Protein AF-A0A8S2ADW1-F1 (afdb_monomer_lite)

Secondary structure (DSSP, 8-state):
------------SS----HHHHHHEEEEET-EESTTSS-EE---SSTT--EEEEE-SPP--EETTTTEE-------------S-TT-EEEEEE--TTS-GGGGGSPP-SSSTTTTGGGSS-EEEEEE--TT--EEEEEE---GGG---

Sequence (148 aa):
MAVTDVNSSFSFNGFVKSPSFDKNVALFGDSKLVNGGPSIQLTDSVSRSEGRVIYKKPIRLFQGKERNFSGSFSTSFSFSMPDEIGSVLAFVMVPRGLDLRLFGRKGNSSSGLGFLLKHKVVAVEFGISKRGNRVGILVGRPESAQRE

InterPro domains:
  IPR001220 Legume lectin domain [PF00139] (8-147)
  IPR013320 Concanavalin A-like lectin/glucanase domain superfamily [SSF49899] (8-144)
  IPR050258 Leguminous Lectin [PTHR32401] (7-144)

Structure (mmCIF, N/CA/C/O backbone):
data_AF-A0A8S2ADW1-F1
#
_entry.id   AF-A0A8S2ADW1-F1
#
loop_
_atom_site.group_PDB
_atom_site.id
_atom_site.type_symbol
_atom_site.label_atom_id
_atom_site.label_alt_id
_atom_site.label_comp_id
_atom_site.label_asym_id
_atom_site.label_entity_id
_atom_site.label_seq_id
_atom_site.pdbx_PDB_ins_code
_atom_site.Cartn_x
_atom_site.Cartn_y
_atom_site.Cartn_z
_atom_site.occupancy
_atom_site.B_iso_or_equiv
_atom_site.auth_seq_id
_atom_site.auth_comp_id
_atom_site.auth_asym_id
_atom_site.auth_atom_id
_atom_site.pdbx_PDB_model_num
ATOM 1 N N . MET A 1 1 ? -13.961 -1.337 32.183 1.00 32.28 1 MET A N 1
ATOM 2 C CA . MET A 1 1 ? -13.568 -0.013 31.654 1.00 32.28 1 MET A CA 1
ATOM 3 C C . MET A 1 1 ? -13.162 -0.186 30.199 1.00 32.28 1 MET A C 1
ATOM 5 O O . MET A 1 1 ? -12.157 -0.831 29.934 1.00 32.28 1 MET A O 1
ATOM 9 N N . ALA A 1 2 ? -13.991 0.266 29.259 1.00 37.06 2 ALA A N 1
ATOM 10 C CA . ALA A 1 2 ? -13.697 0.184 27.833 1.00 37.06 2 ALA A CA 1
ATOM 11 C C . ALA A 1 2 ? -13.093 1.518 27.395 1.00 37.06 2 ALA A C 1
ATOM 13 O O . ALA A 1 2 ? -13.793 2.524 27.354 1.00 37.06 2 ALA A O 1
ATOM 14 N N . VAL A 1 3 ? -11.794 1.533 27.099 1.00 38.66 3 VAL A N 1
ATOM 15 C CA . VAL A 1 3 ? -11.175 2.675 26.425 1.00 38.66 3 VAL A CA 1
ATOM 16 C C . VAL A 1 3 ? -11.622 2.606 24.971 1.00 38.66 3 VAL A C 1
ATOM 18 O O . VAL A 1 3 ? -11.164 1.775 24.184 1.00 38.66 3 VAL A O 1
ATOM 21 N N . THR A 1 4 ? -12.612 3.425 24.649 1.00 47.69 4 THR A N 1
ATOM 22 C CA . THR A 1 4 ? -13.031 3.730 23.289 1.00 47.69 4 THR A CA 1
ATOM 23 C C . THR A 1 4 ? -11.964 4.627 22.670 1.00 47.69 4 THR A C 1
ATOM 25 O O . THR A 1 4 ? -12.021 5.847 22.798 1.00 47.69 4 THR A O 1
ATOM 28 N N . ASP A 1 5 ? -10.960 4.039 22.027 1.00 53.25 5 ASP A N 1
ATOM 29 C CA . ASP A 1 5 ? -10.062 4.806 21.164 1.00 53.25 5 ASP A CA 1
ATOM 30 C C . ASP A 1 5 ? -10.793 5.043 19.831 1.00 53.25 5 ASP A C 1
ATOM 32 O O . ASP A 1 5 ? -10.684 4.256 18.889 1.00 53.25 5 ASP A O 1
ATOM 36 N N . VAL A 1 6 ? -11.701 6.030 19.825 1.00 60.78 6 VAL A N 1
ATOM 37 C CA . VAL A 1 6 ? -12.614 6.309 18.696 1.00 60.78 6 VAL A CA 1
ATOM 38 C C . VAL A 1 6 ? -11.893 7.045 17.562 1.00 60.78 6 VAL A C 1
ATOM 40 O O . VAL A 1 6 ? -12.335 6.972 16.422 1.00 60.78 6 VAL A O 1
ATOM 43 N N . ASN A 1 7 ? -10.741 7.667 17.831 1.00 69.88 7 ASN A N 1
ATOM 44 C CA . A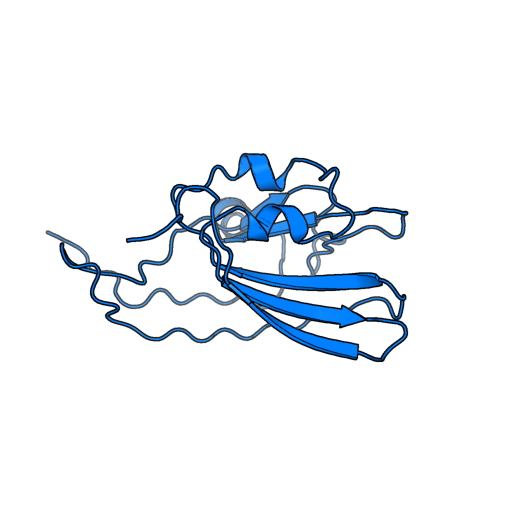SN A 1 7 ? -10.012 8.485 16.863 1.00 69.88 7 ASN A CA 1
ATOM 45 C C . ASN A 1 7 ? -8.574 7.988 16.688 1.00 69.88 7 ASN A C 1
ATOM 47 O O . ASN A 1 7 ? -7.620 8.583 17.186 1.00 69.88 7 ASN A O 1
ATOM 51 N N . SER A 1 8 ? -8.417 6.897 15.934 1.00 80.88 8 SER A N 1
ATOM 52 C CA . SER A 1 8 ? -7.092 6.468 15.490 1.00 80.88 8 SER A CA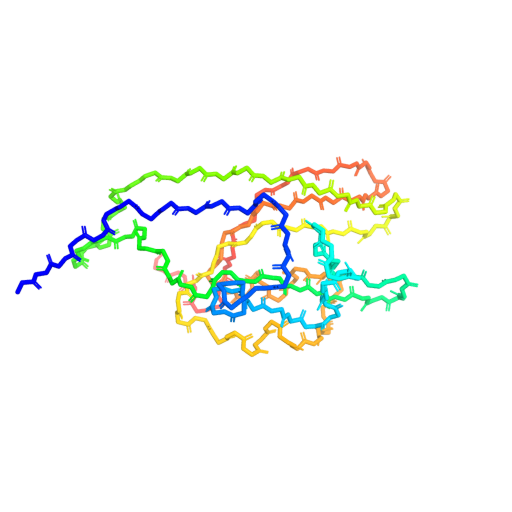 1
ATOM 53 C C . SER A 1 8 ? -6.550 7.471 14.472 1.00 80.88 8 SER A C 1
ATOM 55 O O . SER A 1 8 ? -7.102 7.622 13.385 1.00 80.88 8 SER A O 1
ATOM 57 N N . SER A 1 9 ? -5.464 8.150 14.830 1.00 86.69 9 SER A N 1
ATOM 58 C CA . SER A 1 9 ? -4.722 9.043 13.945 1.00 86.69 9 SER A CA 1
ATOM 59 C C . SER A 1 9 ? -3.243 8.689 14.000 1.00 86.69 9 SER A C 1
ATOM 61 O O . SER A 1 9 ? -2.695 8.405 15.068 1.00 86.69 9 SER A O 1
ATOM 63 N N . PHE A 1 10 ? -2.596 8.672 12.841 1.00 87.31 10 PHE A N 1
ATOM 64 C CA . PHE A 1 10 ? -1.161 8.467 12.730 1.00 87.31 10 PHE A CA 1
ATOM 65 C C . PHE A 1 10 ? -0.624 9.204 11.508 1.00 87.31 10 PHE A C 1
ATOM 67 O O . PHE A 1 10 ? -1.317 9.383 10.507 1.00 87.31 10 PHE A O 1
ATOM 74 N N . SER A 1 11 ? 0.638 9.602 11.587 1.00 88.00 11 SER A N 1
ATOM 75 C CA . SER A 1 11 ? 1.370 10.199 10.481 1.00 88.00 11 SER A CA 1
ATOM 76 C C . SER A 1 11 ? 2.796 9.664 10.460 1.00 88.00 11 SER A C 1
ATOM 78 O O . SER A 1 11 ? 3.363 9.299 11.493 1.00 88.00 11 SER A O 1
ATOM 80 N N . PHE A 1 12 ? 3.368 9.602 9.262 1.00 84.50 12 PHE A N 1
ATOM 81 C CA . PHE A 1 12 ? 4.764 9.249 9.044 1.00 84.50 12 PHE A CA 1
ATOM 82 C C . PHE A 1 12 ? 5.413 10.397 8.276 1.00 84.50 12 PHE A C 1
ATOM 84 O O . PHE A 1 12 ? 5.190 10.546 7.077 1.00 84.50 12 PHE A O 1
ATOM 91 N N . ASN A 1 13 ? 6.193 11.230 8.968 1.00 78.88 13 ASN A N 1
ATOM 92 C CA . ASN A 1 13 ? 7.015 12.256 8.327 1.00 78.88 13 ASN A CA 1
ATOM 93 C C . ASN A 1 13 ? 8.367 11.640 7.938 1.00 78.88 13 ASN A C 1
ATOM 95 O O . ASN A 1 13 ? 9.399 11.903 8.554 1.00 78.88 13 ASN A O 1
ATOM 99 N N . GLY A 1 14 ? 8.303 10.712 6.985 1.00 76.00 14 GLY A N 1
ATOM 100 C CA . GLY A 1 14 ? 9.387 9.800 6.645 1.00 76.00 14 GLY A CA 1
ATOM 101 C C . GLY A 1 14 ? 9.324 8.470 7.404 1.00 76.00 14 GLY A C 1
ATOM 102 O O . GLY A 1 14 ? 8.746 8.357 8.486 1.00 76.00 14 GLY A O 1
ATOM 103 N N . PHE A 1 15 ? 9.932 7.443 6.816 1.00 77.38 15 PHE A N 1
ATOM 104 C CA . PHE A 1 15 ? 9.953 6.078 7.342 1.00 77.38 15 PHE A CA 1
ATOM 105 C C . PHE A 1 15 ? 11.302 5.724 7.980 1.00 77.38 15 PHE A C 1
ATOM 107 O O . PHE A 1 15 ? 11.867 4.673 7.716 1.00 77.38 15 PHE A O 1
ATOM 114 N N . VAL A 1 16 ? 11.846 6.587 8.841 1.00 72.25 16 VAL A N 1
ATOM 115 C CA . VAL A 1 16 ? 13.122 6.285 9.511 1.00 72.25 16 VAL A CA 1
ATOM 116 C C . VAL A 1 16 ? 12.979 5.025 10.366 1.00 72.25 16 VAL A C 1
ATOM 118 O O . VAL A 1 16 ? 12.020 4.883 11.140 1.00 72.25 16 VAL A O 1
ATOM 121 N N . LYS A 1 17 ? 13.955 4.117 10.242 1.00 67.88 17 LYS A N 1
ATOM 122 C CA . LYS A 1 17 ? 13.990 2.880 11.024 1.00 67.88 17 LYS A CA 1
ATOM 123 C C . LYS A 1 17 ? 13.987 3.231 12.507 1.00 67.88 17 LYS A C 1
ATOM 125 O O . LYS A 1 17 ? 14.936 3.797 13.040 1.00 67.88 17 LYS A O 1
ATOM 130 N N . SER A 1 18 ? 12.886 2.907 13.163 1.00 71.69 18 SER A N 1
ATOM 131 C CA . SER A 1 18 ? 12.644 3.225 14.560 1.00 71.69 18 SER A CA 1
ATOM 132 C C . SER A 1 18 ? 11.849 2.090 15.197 1.00 71.69 18 SER A C 1
ATOM 134 O O . SER A 1 18 ? 11.069 1.422 14.510 1.00 71.69 18 SER A O 1
ATOM 136 N N . PRO A 1 19 ? 11.967 1.880 16.519 1.00 70.75 19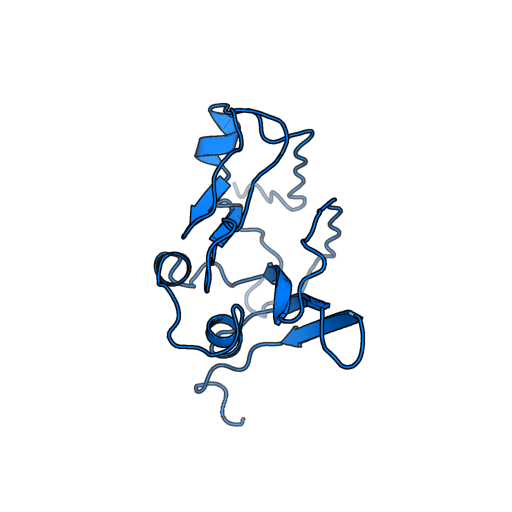 PRO A N 1
ATOM 137 C CA . PRO A 1 19 ? 11.169 0.870 17.206 1.00 70.75 19 PRO A CA 1
ATOM 138 C C . PRO A 1 19 ? 9.656 1.061 17.015 1.00 70.75 19 PRO A C 1
ATOM 140 O O . PRO A 1 19 ? 8.899 0.101 17.122 1.00 70.75 19 PRO A O 1
ATOM 143 N N . SER A 1 20 ? 9.189 2.287 16.750 1.00 74.19 20 SER A N 1
ATOM 144 C CA . SER A 1 20 ? 7.787 2.575 16.435 1.00 74.19 20 SER A CA 1
ATOM 145 C C . SER A 1 20 ? 7.402 2.137 15.019 1.00 74.19 20 SER A C 1
ATOM 147 O O . SER A 1 20 ? 6.298 1.620 14.845 1.00 74.19 20 SER A O 1
ATOM 149 N N . PHE A 1 21 ? 8.286 2.286 14.030 1.00 79.44 21 PHE A N 1
ATOM 150 C CA . PHE A 1 21 ? 8.071 1.778 12.674 1.00 79.44 21 PHE A CA 1
ATOM 151 C C . PHE A 1 21 ? 7.920 0.252 12.679 1.00 79.44 21 PHE A C 1
ATOM 153 O O . PHE A 1 21 ? 6.865 -0.251 12.296 1.00 79.44 21 PHE A O 1
ATOM 160 N N . ASP A 1 22 ? 8.889 -0.477 13.239 1.00 76.81 22 ASP A N 1
ATOM 161 C CA . ASP A 1 22 ? 8.889 -1.951 13.242 1.00 76.81 22 ASP A CA 1
ATOM 162 C C . ASP A 1 22 ? 7.706 -2.548 14.036 1.00 76.81 22 ASP A C 1
ATOM 164 O O . ASP A 1 22 ? 7.197 -3.635 13.737 1.00 76.81 22 ASP A O 1
ATOM 168 N N . LYS A 1 23 ? 7.213 -1.822 15.051 1.00 84.00 23 LYS A N 1
ATOM 169 C CA . LYS A 1 23 ? 6.021 -2.219 15.819 1.00 84.00 23 LYS A CA 1
ATOM 170 C C . LYS A 1 23 ? 4.719 -2.023 15.043 1.00 84.00 23 LYS A C 1
ATOM 172 O O . LYS A 1 23 ? 3.790 -2.812 15.224 1.00 84.00 23 LYS A O 1
ATOM 177 N N . ASN A 1 24 ? 4.627 -0.982 14.218 1.00 87.38 24 ASN A N 1
ATOM 178 C CA . ASN A 1 24 ? 3.368 -0.549 13.608 1.00 87.38 24 ASN A CA 1
ATOM 179 C C . ASN A 1 24 ? 3.251 -0.882 12.118 1.00 87.38 24 ASN A C 1
ATOM 181 O O . ASN A 1 24 ? 2.135 -0.877 11.608 1.00 87.38 24 ASN A O 1
ATOM 185 N N . VAL A 1 25 ? 4.349 -1.169 11.425 1.00 90.19 25 VAL A N 1
ATOM 186 C CA . VAL A 1 25 ? 4.389 -1.369 9.972 1.00 90.19 25 VAL A CA 1
ATOM 187 C C . VAL A 1 25 ? 4.915 -2.766 9.652 1.00 90.19 25 VAL A C 1
ATOM 189 O O . VAL A 1 25 ? 5.839 -3.261 10.291 1.00 90.19 25 VAL A O 1
ATOM 192 N N . ALA A 1 26 ? 4.293 -3.428 8.681 1.00 90.44 26 ALA A N 1
ATOM 193 C CA . ALA A 1 26 ? 4.762 -4.684 8.109 1.00 90.44 26 ALA A CA 1
ATOM 194 C C . ALA A 1 26 ? 5.034 -4.500 6.614 1.00 90.44 26 ALA A C 1
ATOM 196 O O . ALA A 1 26 ? 4.213 -3.924 5.900 1.00 90.44 26 ALA A O 1
ATOM 197 N N . LEU A 1 27 ? 6.181 -5.008 6.170 1.00 91.69 27 LEU A N 1
ATOM 198 C CA . LEU A 1 27 ? 6.622 -5.033 4.779 1.00 91.69 27 LEU A CA 1
ATOM 199 C C . LEU A 1 27 ? 6.493 -6.467 4.249 1.00 91.69 27 LEU A C 1
ATOM 201 O O . LEU A 1 27 ? 6.826 -7.417 4.959 1.00 91.69 27 LEU A O 1
ATOM 205 N N . PHE A 1 28 ? 5.995 -6.625 3.026 1.00 90.38 28 PHE A N 1
ATOM 206 C CA . PHE A 1 28 ? 5.781 -7.918 2.377 1.00 90.38 28 PHE A CA 1
ATOM 207 C C . PHE A 1 28 ? 6.248 -7.901 0.922 1.00 90.38 28 PHE A C 1
ATOM 209 O O . PHE A 1 28 ? 6.150 -6.878 0.243 1.00 90.38 28 PHE A O 1
ATOM 216 N N . GLY A 1 29 ? 6.671 -9.064 0.422 1.00 90.25 29 GLY A N 1
ATOM 217 C CA . GLY A 1 29 ? 7.211 -9.193 -0.931 1.00 90.25 29 GLY A CA 1
ATOM 218 C C . GLY A 1 29 ? 8.540 -8.454 -1.056 1.00 90.25 29 GLY A C 1
ATOM 219 O O . GLY A 1 29 ? 9.364 -8.514 -0.146 1.00 90.25 29 GLY A O 1
ATOM 220 N N . ASP A 1 30 ? 8.712 -7.722 -2.150 1.00 91.56 30 ASP A N 1
ATOM 221 C CA . ASP A 1 30 ? 9.952 -7.003 -2.465 1.00 91.56 30 ASP A CA 1
ATOM 222 C C . ASP A 1 30 ? 10.067 -5.651 -1.730 1.00 91.56 30 ASP A C 1
ATOM 224 O O . ASP A 1 30 ? 11.051 -4.925 -1.887 1.00 91.56 30 ASP A O 1
ATOM 228 N N . SER A 1 31 ? 9.065 -5.281 -0.920 1.00 92.56 31 SER A N 1
ATOM 229 C CA . SER A 1 31 ? 9.050 -3.973 -0.269 1.00 92.56 31 SER A CA 1
ATOM 230 C C . SER A 1 31 ? 10.135 -3.849 0.800 1.00 92.56 31 SER A C 1
ATOM 232 O O . SER A 1 31 ? 10.271 -4.723 1.660 1.00 92.56 31 SER A O 1
ATOM 234 N N . LYS A 1 32 ? 10.848 -2.724 0.807 1.00 92.00 32 LYS A N 1
ATOM 235 C CA . LYS A 1 32 ? 11.948 -2.448 1.736 1.00 92.00 32 LYS A CA 1
ATOM 236 C C . LYS A 1 32 ? 12.038 -0.972 2.089 1.00 92.00 32 LYS A C 1
ATOM 238 O O . LYS A 1 32 ? 11.552 -0.100 1.368 1.00 92.00 32 LYS A O 1
ATOM 243 N N . LEU A 1 33 ? 12.705 -0.698 3.202 1.00 89.94 33 LEU A N 1
ATOM 244 C CA . LEU A 1 33 ? 13.086 0.658 3.554 1.00 89.94 33 LEU A CA 1
ATOM 245 C C . LEU A 1 33 ? 14.370 1.045 2.813 1.00 89.94 33 LEU A C 1
ATOM 247 O O . LEU A 1 33 ? 15.380 0.350 2.932 1.00 89.94 33 LEU A O 1
ATOM 251 N N . VAL A 1 34 ? 14.346 2.145 2.062 1.00 84.69 34 VAL A N 1
ATOM 252 C CA . VAL A 1 34 ? 15.502 2.575 1.262 1.00 84.69 34 VAL A CA 1
ATOM 253 C C . VAL A 1 34 ? 16.523 3.257 2.163 1.00 84.69 34 VAL A C 1
ATOM 255 O O . VAL A 1 34 ? 16.244 4.3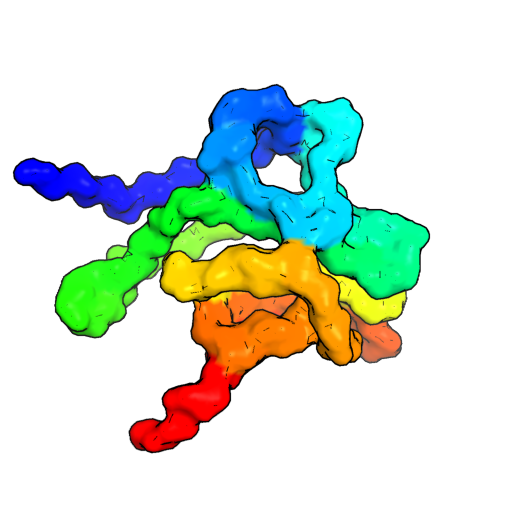28 2.687 1.00 84.69 34 VAL A O 1
ATOM 258 N N . ASN A 1 35 ? 17.706 2.659 2.338 1.00 73.38 35 ASN A N 1
ATOM 259 C CA . ASN A 1 35 ? 18.862 3.254 3.034 1.00 73.38 35 ASN A CA 1
ATOM 260 C C . ASN A 1 35 ? 18.561 3.840 4.435 1.00 73.38 35 ASN A C 1
ATOM 262 O O . ASN A 1 35 ? 19.225 4.774 4.870 1.00 73.38 35 ASN A O 1
ATOM 266 N N . GLY A 1 36 ? 17.535 3.338 5.136 1.00 65.50 36 GLY A N 1
ATOM 267 C CA . GLY A 1 36 ? 17.072 3.916 6.410 1.00 65.50 36 GLY A CA 1
ATOM 268 C C . GLY A 1 36 ? 16.407 5.300 6.295 1.00 65.50 36 GLY A C 1
ATOM 269 O O . GLY A 1 36 ? 16.178 5.945 7.317 1.00 65.50 36 GLY A O 1
ATOM 270 N N . GLY A 1 37 ? 16.132 5.753 5.070 1.00 69.62 37 GLY A N 1
ATOM 271 C CA . GLY A 1 37 ? 15.642 7.081 4.712 1.00 69.62 37 GLY A CA 1
ATOM 272 C C . GLY A 1 37 ? 14.119 7.262 4.801 1.00 69.62 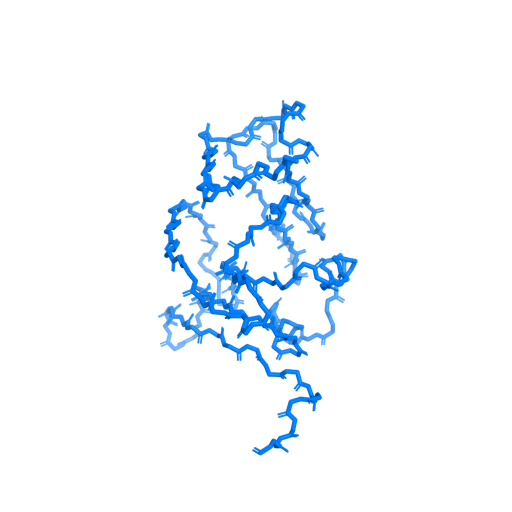37 GLY A C 1
ATOM 273 O O . GLY A 1 37 ? 13.419 6.461 5.420 1.00 69.62 37 GLY A O 1
ATOM 274 N N . PRO A 1 38 ? 13.571 8.337 4.198 1.00 81.12 38 PRO A N 1
ATOM 275 C CA . PRO A 1 38 ? 12.188 8.754 4.415 1.00 81.12 38 PRO A CA 1
ATOM 276 C C . PRO A 1 38 ? 11.157 8.007 3.556 1.00 81.12 38 PRO A C 1
ATOM 278 O O . PRO A 1 38 ? 9.973 8.305 3.680 1.00 81.12 38 PRO A O 1
ATOM 281 N N . SER A 1 39 ? 11.556 7.065 2.696 1.00 88.81 39 SER A N 1
ATOM 282 C CA . SER A 1 39 ? 10.668 6.400 1.733 1.00 88.81 39 SER A CA 1
ATOM 283 C C . SER A 1 39 ? 10.687 4.875 1.856 1.00 88.81 39 SER A C 1
ATOM 285 O O . SER A 1 39 ? 11.715 4.247 2.118 1.00 88.81 39 SER A O 1
ATOM 287 N N . ILE A 1 40 ? 9.520 4.271 1.628 1.00 92.44 40 ILE A N 1
ATOM 288 C CA . ILE A 1 40 ? 9.379 2.829 1.423 1.00 92.44 40 ILE A CA 1
ATOM 289 C C . ILE A 1 40 ? 9.381 2.584 -0.077 1.00 92.44 40 ILE A C 1
ATOM 291 O O . ILE A 1 40 ? 8.570 3.153 -0.807 1.00 92.44 40 ILE A O 1
ATOM 295 N N . GLN A 1 41 ? 10.266 1.706 -0.524 1.00 94.06 41 GLN A N 1
ATOM 296 C CA . GLN A 1 41 ? 10.235 1.183 -1.878 1.00 94.06 41 GLN A CA 1
ATOM 297 C C . GLN A 1 41 ? 9.344 -0.056 -1.882 1.00 94.06 41 GLN A C 1
ATOM 299 O O . GLN A 1 41 ? 9.577 -0.980 -1.106 1.00 94.06 41 GLN A O 1
ATOM 304 N N . LEU A 1 42 ? 8.307 -0.063 -2.721 1.00 93.25 42 LEU A N 1
ATOM 305 C CA . LEU A 1 42 ? 7.388 -1.199 -2.830 1.00 93.25 42 LEU A CA 1
ATOM 306 C C . LEU A 1 42 ? 7.888 -2.262 -3.808 1.00 93.25 42 LEU A C 1
ATOM 308 O O . LEU A 1 42 ? 7.670 -3.439 -3.564 1.00 93.25 42 LEU A O 1
ATOM 312 N N . THR A 1 43 ? 8.549 -1.862 -4.891 1.00 91.69 43 THR A N 1
ATOM 313 C CA . THR A 1 43 ? 8.988 -2.763 -5.964 1.00 91.69 43 THR A CA 1
ATOM 314 C C . THR A 1 43 ? 10.429 -2.475 -6.361 1.00 91.69 43 THR A C 1
ATOM 316 O O . THR A 1 43 ? 10.886 -1.335 -6.280 1.00 91.69 43 THR A O 1
ATOM 319 N N . ASP A 1 44 ? 11.140 -3.496 -6.821 1.00 89.81 44 ASP A N 1
ATOM 320 C CA . ASP A 1 44 ? 12.457 -3.399 -7.446 1.00 89.81 44 ASP A CA 1
ATOM 321 C C . ASP A 1 44 ? 12.349 -3.230 -8.969 1.00 89.81 44 ASP A C 1
ATOM 323 O O . ASP A 1 44 ? 11.323 -3.549 -9.571 1.00 89.81 44 ASP A O 1
ATOM 327 N N . SER A 1 45 ? 13.423 -2.748 -9.602 1.00 86.38 45 SER A N 1
ATOM 328 C CA . SER A 1 45 ? 13.533 -2.567 -11.062 1.00 86.38 45 SER A CA 1
ATOM 329 C C . SER A 1 45 ? 13.728 -3.900 -11.800 1.00 86.38 45 SER A C 1
ATOM 331 O O . SER A 1 45 ? 14.655 -4.064 -12.592 1.00 86.38 45 SER A O 1
ATOM 333 N N . VAL A 1 46 ? 12.885 -4.885 -11.494 1.00 84.31 46 VAL A N 1
ATOM 334 C CA . VAL A 1 46 ? 12.896 -6.228 -12.080 1.00 84.31 46 VAL A CA 1
ATOM 335 C C . VAL A 1 46 ? 11.487 -6.629 -12.496 1.00 84.31 46 VAL A C 1
ATOM 337 O O . VAL A 1 46 ? 10.488 -6.208 -11.912 1.00 84.31 46 VAL A O 1
ATOM 340 N N . SER A 1 47 ? 11.395 -7.496 -13.504 1.00 81.00 47 SER A N 1
ATOM 341 C CA . SER A 1 47 ? 10.102 -7.962 -14.001 1.00 81.00 47 SER A CA 1
ATOM 342 C C . SER A 1 47 ? 9.290 -8.646 -12.896 1.00 81.00 47 SER A C 1
ATOM 344 O O . SER A 1 47 ? 9.814 -9.494 -12.166 1.00 81.00 47 SER A O 1
ATOM 346 N N . ARG A 1 48 ? 7.989 -8.341 -12.827 1.00 80.50 48 ARG A N 1
ATOM 347 C CA . ARG A 1 48 ? 7.050 -8.923 -11.850 1.00 80.50 48 ARG A CA 1
ATOM 348 C C . ARG A 1 48 ? 7.466 -8.685 -10.394 1.00 80.50 48 ARG A C 1
ATOM 350 O O . ARG A 1 48 ? 7.296 -9.587 -9.568 1.00 80.50 48 ARG A O 1
ATOM 357 N N . SER A 1 49 ? 8.062 -7.534 -10.090 1.00 87.19 49 SER A N 1
ATOM 358 C CA . SER A 1 49 ? 8.273 -7.145 -8.700 1.00 87.19 49 SER A CA 1
ATOM 359 C C . SER A 1 49 ? 6.943 -6.778 -8.043 1.00 87.19 49 SER A C 1
ATOM 361 O O . SER A 1 49 ? 6.117 -6.081 -8.634 1.00 87.19 49 SER A O 1
ATOM 363 N N . GLU A 1 50 ? 6.723 -7.276 -6.831 1.00 87.81 50 GLU A N 1
ATOM 364 C CA . GLU A 1 50 ? 5.514 -7.021 -6.051 1.00 87.81 50 GLU A CA 1
ATOM 365 C C . GLU A 1 50 ? 5.891 -6.805 -4.590 1.00 87.81 50 GLU A C 1
ATOM 367 O O . GLU A 1 50 ? 6.476 -7.684 -3.958 1.00 87.81 50 GLU A O 1
ATOM 372 N N . GLY A 1 51 ? 5.473 -5.683 -4.012 1.00 90.81 51 GLY A N 1
ATOM 373 C CA . GLY A 1 51 ? 5.611 -5.471 -2.579 1.00 90.81 51 GLY A CA 1
ATOM 374 C C . GLY A 1 51 ? 4.489 -4.638 -1.996 1.00 90.81 51 GLY A C 1
ATOM 375 O O . GLY A 1 51 ? 3.722 -3.974 -2.700 1.00 90.81 51 GLY A O 1
ATOM 376 N N . ARG A 1 52 ? 4.313 -4.788 -0.684 1.00 90.75 52 ARG A N 1
ATOM 377 C CA . ARG A 1 52 ? 3.125 -4.325 0.033 1.00 90.75 52 ARG A CA 1
ATOM 378 C C . ARG A 1 52 ? 3.532 -3.838 1.415 1.00 90.75 52 ARG A C 1
ATOM 380 O O . ARG A 1 52 ? 4.312 -4.488 2.103 1.00 90.75 52 ARG A O 1
ATOM 387 N N . VAL A 1 53 ? 2.943 -2.728 1.842 1.00 92.31 53 VAL A N 1
ATOM 388 C CA . VAL A 1 53 ? 3.106 -2.180 3.190 1.00 92.31 53 VAL A CA 1
ATOM 389 C C . VAL A 1 53 ? 1.760 -2.184 3.906 1.00 92.31 53 VAL A C 1
ATOM 391 O O . VAL A 1 53 ? 0.747 -1.802 3.325 1.00 92.31 53 VAL A O 1
ATOM 394 N N . ILE A 1 54 ? 1.738 -2.627 5.164 1.00 91.62 54 ILE A N 1
ATOM 395 C CA . ILE A 1 54 ? 0.526 -2.683 5.990 1.00 91.62 54 ILE A CA 1
ATOM 396 C C . ILE A 1 54 ? 0.773 -2.025 7.342 1.00 91.62 54 ILE A C 1
ATOM 398 O O . ILE A 1 54 ? 1.745 -2.332 8.033 1.00 91.62 54 ILE A O 1
ATOM 402 N N . TYR A 1 55 ? -0.163 -1.174 7.758 1.00 91.50 55 TYR A N 1
ATOM 403 C CA . TYR A 1 55 ? -0.265 -0.726 9.141 1.00 91.50 55 TYR A CA 1
ATOM 404 C C . TYR A 1 55 ? -0.872 -1.847 9.999 1.00 91.50 55 TYR A C 1
ATOM 406 O O . TYR A 1 55 ? -1.996 -2.291 9.773 1.00 91.50 55 TYR A O 1
ATOM 414 N N . LYS A 1 56 ? -0.106 -2.346 10.970 1.00 87.19 56 LYS A N 1
ATOM 415 C CA . LYS A 1 56 ? -0.410 -3.566 11.736 1.00 87.19 56 LYS A CA 1
ATOM 416 C C . LYS A 1 56 ? -1.521 -3.377 12.763 1.00 87.19 56 LYS A C 1
ATOM 418 O O . LYS A 1 56 ? -2.137 -4.361 13.167 1.00 87.19 56 LYS A O 1
ATOM 423 N N . LYS A 1 57 ? -1.752 -2.146 13.230 1.00 88.31 57 LYS A N 1
ATOM 424 C CA . LYS A 1 57 ? -2.794 -1.861 14.222 1.00 88.31 57 LYS A CA 1
ATOM 425 C C . LYS A 1 57 ? -4.149 -1.746 13.512 1.00 88.31 57 LYS A C 1
ATOM 427 O O . LYS A 1 57 ? -4.315 -0.861 12.677 1.00 88.31 57 LYS A O 1
ATOM 432 N N . PRO A 1 58 ? -5.127 -2.617 13.820 1.00 88.50 58 PRO A N 1
ATOM 433 C CA . PRO A 1 58 ? -6.427 -2.567 13.163 1.00 88.50 58 PRO A CA 1
ATOM 434 C C . PRO A 1 58 ? -7.173 -1.268 13.474 1.00 88.50 58 PRO A C 1
ATOM 436 O O . PRO A 1 58 ? -7.301 -0.892 14.638 1.00 88.50 58 PRO A O 1
ATOM 439 N N . ILE A 1 59 ? -7.732 -0.642 12.440 1.00 87.75 59 ILE A N 1
ATOM 440 C CA . ILE A 1 59 ? -8.594 0.537 12.562 1.00 87.75 59 ILE A CA 1
ATOM 441 C C . ILE A 1 59 ? -10.047 0.060 12.660 1.00 87.75 59 ILE A C 1
ATOM 443 O O . ILE A 1 59 ? -10.515 -0.725 11.830 1.00 87.75 59 ILE A O 1
ATOM 447 N N . ARG A 1 60 ? -10.769 0.496 13.695 1.00 84.56 60 ARG A N 1
ATOM 448 C CA . ARG A 1 60 ? -12.182 0.143 13.894 1.00 84.56 60 ARG A CA 1
ATOM 449 C C . ARG A 1 60 ? -13.076 1.112 13.117 1.00 84.56 60 ARG A C 1
ATOM 451 O O . ARG A 1 60 ? -13.318 2.214 13.582 1.00 84.56 60 ARG A O 1
ATOM 458 N N . LEU A 1 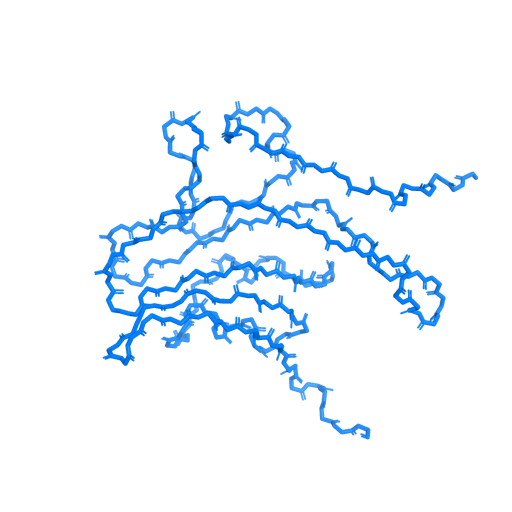61 ? -13.576 0.680 11.958 1.00 80.50 61 LEU A N 1
ATOM 459 C CA . LEU A 1 61 ? -14.499 1.472 11.124 1.00 80.50 61 LEU A CA 1
ATOM 460 C C . LEU A 1 61 ? -15.987 1.191 11.399 1.00 80.50 61 LEU A C 1
ATOM 462 O O . LEU A 1 61 ? -16.842 2.028 11.129 1.00 80.50 61 LEU A O 1
ATOM 466 N N . PHE A 1 62 ? -16.300 0.013 11.939 1.00 79.44 62 PHE A N 1
ATOM 467 C CA . PHE A 1 62 ? -17.667 -0.432 12.213 1.00 79.44 62 PHE A CA 1
ATOM 468 C C . PHE A 1 62 ? -17.819 -0.730 13.704 1.00 79.44 62 PHE A C 1
ATOM 470 O O . PHE A 1 62 ? -16.928 -1.345 14.302 1.00 79.44 62 PHE A O 1
ATOM 477 N N . GLN A 1 63 ? -18.939 -0.315 14.298 1.00 72.88 63 GLN A N 1
ATOM 478 C CA . GLN A 1 63 ? -19.238 -0.520 15.718 1.00 72.88 63 GLN A CA 1
ATOM 479 C C . GLN A 1 63 ? -20.602 -1.192 15.926 1.00 72.88 63 GLN A C 1
ATOM 481 O O . GLN A 1 63 ? -21.473 -1.180 15.057 1.00 72.88 63 GLN A O 1
ATOM 486 N N . GLY A 1 64 ? -20.777 -1.790 17.107 1.00 67.75 64 GLY A N 1
ATOM 487 C CA . GLY A 1 64 ? -22.021 -2.449 17.505 1.00 67.75 64 GLY A CA 1
ATOM 488 C C . GLY A 1 64 ? -22.269 -3.806 16.834 1.00 67.75 64 GLY A C 1
ATOM 489 O O . GLY A 1 64 ? -21.497 -4.271 15.994 1.00 67.75 64 GLY A O 1
ATOM 490 N N . LYS A 1 65 ? -23.364 -4.463 17.239 1.00 65.69 65 LYS A N 1
ATOM 491 C CA . LYS A 1 65 ? -23.792 -5.764 16.690 1.00 65.69 65 LYS A CA 1
ATOM 492 C C . LYS A 1 65 ? -24.262 -5.659 15.235 1.00 65.69 65 LYS A C 1
ATOM 494 O O . LYS A 1 65 ? -24.075 -6.598 14.473 1.00 65.69 65 LYS A O 1
ATOM 499 N N . GLU A 1 66 ? -24.793 -4.503 14.854 1.00 68.88 66 GLU A N 1
ATOM 500 C CA . GLU A 1 66 ? -25.350 -4.230 13.522 1.00 68.88 66 GLU A CA 1
ATOM 501 C C . GLU A 1 66 ? -24.297 -3.782 12.495 1.00 68.88 66 GLU A C 1
ATOM 503 O O . GLU A 1 66 ? -24.623 -3.573 11.334 1.00 68.88 66 GLU A O 1
ATOM 508 N N . ARG A 1 67 ? -23.015 -3.667 12.888 1.00 67.62 67 ARG A N 1
ATOM 509 C CA . ARG A 1 67 ? -21.934 -3.110 12.049 1.00 67.62 67 ARG A CA 1
ATOM 510 C C . ARG A 1 67 ? -22.281 -1.732 11.483 1.00 67.62 67 ARG A C 1
ATOM 512 O O . ARG A 1 67 ? -21.951 -1.428 10.337 1.00 67.62 67 ARG A O 1
ATOM 519 N N . ASN A 1 68 ? -22.890 -0.884 12.303 1.00 71.06 68 ASN A N 1
ATOM 520 C CA . ASN A 1 68 ? -23.167 0.487 11.911 1.00 71.06 68 ASN A CA 1
ATOM 521 C C . ASN A 1 68 ? -21.827 1.188 11.644 1.00 71.06 68 ASN A C 1
ATOM 523 O O . ASN A 1 68 ? -20.917 1.179 12.484 1.00 71.06 68 ASN A O 1
ATOM 527 N N . PHE A 1 69 ? -21.677 1.718 10.429 1.00 73.00 69 PHE A N 1
ATOM 528 C CA . PHE A 1 69 ? -20.523 2.523 10.052 1.00 73.00 69 PHE A CA 1
ATOM 529 C C . PHE A 1 69 ? -20.621 3.838 10.817 1.00 73.00 69 PHE A C 1
ATOM 531 O O . PHE A 1 69 ? -21.512 4.644 10.567 1.00 73.00 69 PHE A O 1
ATOM 538 N N . SER A 1 70 ? -19.761 4.011 11.814 1.00 69.00 70 SER A N 1
ATOM 539 C CA . SER A 1 70 ? -19.913 5.072 12.813 1.00 69.00 70 SER A CA 1
ATOM 540 C C . SER A 1 70 ? -18.828 6.143 12.703 1.00 69.00 70 SER A C 1
ATOM 542 O O . SER A 1 70 ? -18.528 6.802 13.696 1.00 69.00 70 SER A O 1
ATOM 544 N N . GLY A 1 71 ? -18.174 6.275 11.548 1.00 74.19 71 GLY A N 1
ATOM 545 C CA . GLY A 1 71 ? -17.032 7.173 11.402 1.00 74.19 71 GLY A CA 1
ATOM 546 C C . GLY A 1 71 ? -16.804 7.641 9.975 1.00 74.19 71 GLY A C 1
ATOM 547 O O . GLY A 1 71 ? -17.480 7.230 9.045 1.00 74.19 71 GLY A O 1
ATOM 548 N N . SER A 1 72 ? -15.822 8.509 9.807 1.00 83.75 72 SER A N 1
ATOM 549 C CA . SER A 1 72 ? -15.237 8.872 8.522 1.00 83.75 72 SER A CA 1
ATOM 550 C C . SER A 1 72 ? -13.734 8.635 8.619 1.00 83.75 72 SER A C 1
ATOM 552 O O . SER A 1 72 ? -13.175 8.562 9.714 1.00 83.75 72 SER A O 1
ATOM 554 N N . PHE A 1 73 ? -13.065 8.468 7.483 1.00 88.19 73 PHE A N 1
ATOM 555 C CA . PHE A 1 73 ? -11.610 8.415 7.461 1.00 88.19 73 PHE A CA 1
ATOM 556 C C . PHE A 1 73 ? -11.086 9.329 6.364 1.00 88.19 73 PHE A C 1
ATOM 558 O O . PHE A 1 73 ? -11.735 9.534 5.338 1.00 88.19 73 PHE A O 1
ATOM 565 N N . SER A 1 74 ? -9.893 9.857 6.588 1.00 91.75 74 SER A N 1
ATOM 566 C CA . SER A 1 74 ? -9.110 10.556 5.583 1.00 91.75 74 SER A CA 1
ATOM 567 C C . SER A 1 74 ? -7.685 10.021 5.621 1.00 91.75 74 SER A C 1
ATOM 569 O O . SER A 1 74 ? -7.194 9.545 6.646 1.00 91.75 74 SER A O 1
ATOM 571 N N . THR A 1 75 ? -7.026 10.043 4.471 1.00 93.50 75 THR A N 1
ATOM 572 C CA . THR A 1 75 ? -5.620 9.674 4.355 1.00 93.50 75 THR A CA 1
ATOM 573 C C . THR A 1 75 ? -4.968 10.562 3.311 1.00 93.50 75 THR A C 1
ATOM 575 O O . THR A 1 75 ? -5.608 10.961 2.339 1.00 93.50 75 THR A O 1
ATOM 578 N N . SER A 1 76 ? -3.702 10.890 3.538 1.00 94.56 76 SER A N 1
ATOM 579 C CA . SER A 1 76 ? -2.866 11.628 2.604 1.00 94.56 76 SER A CA 1
ATOM 580 C C . SER A 1 76 ? -1.511 10.943 2.556 1.00 94.56 76 SER A C 1
ATOM 582 O O . SER A 1 76 ? -0.940 10.611 3.597 1.00 94.56 76 SER A O 1
ATOM 584 N N . PHE A 1 77 ? -1.023 10.691 1.349 1.00 93.38 77 PHE A N 1
ATOM 585 C CA . PHE A 1 77 ? 0.280 10.093 1.111 1.00 93.38 77 PHE A CA 1
ATOM 586 C C . PHE A 1 77 ? 0.856 10.623 -0.199 1.00 93.38 77 PHE A C 1
ATOM 588 O O . PHE A 1 77 ? 0.123 10.933 -1.137 1.00 93.38 77 PHE A O 1
ATOM 595 N N . SER A 1 78 ? 2.182 10.679 -0.255 1.00 93.00 78 SER A N 1
ATOM 596 C CA . SER A 1 78 ? 2.934 11.016 -1.460 1.00 93.00 78 SER A CA 1
ATOM 597 C C . SER A 1 78 ? 3.627 9.765 -1.976 1.00 93.00 78 SER A C 1
ATOM 599 O O . SER A 1 78 ? 4.130 8.961 -1.189 1.00 93.00 78 SER A O 1
ATOM 601 N N . PHE A 1 79 ? 3.667 9.599 -3.293 1.00 93.75 79 PHE A N 1
ATOM 602 C CA . PHE A 1 79 ? 4.325 8.467 -3.933 1.00 93.75 79 PHE A CA 1
ATOM 603 C C . PHE A 1 79 ? 5.023 8.899 -5.222 1.00 93.75 79 PHE A C 1
ATOM 605 O O . PHE A 1 79 ? 4.688 9.924 -5.814 1.00 93.75 79 PHE A O 1
ATOM 612 N N . SER A 1 80 ? 5.983 8.087 -5.654 1.00 92.12 80 SER A N 1
ATOM 613 C CA . SER A 1 80 ? 6.558 8.121 -6.994 1.00 92.12 80 SER A CA 1
ATOM 614 C C . SER A 1 80 ? 6.379 6.754 -7.641 1.00 92.12 80 SER A C 1
ATOM 616 O O . SER A 1 80 ? 6.270 5.731 -6.960 1.00 92.12 80 SER A O 1
ATOM 618 N N . MET A 1 81 ? 6.298 6.743 -8.964 1.00 89.94 81 MET A N 1
ATOM 619 C CA . MET A 1 81 ? 6.016 5.547 -9.742 1.00 89.94 81 MET A CA 1
ATOM 620 C C . MET A 1 81 ? 6.780 5.634 -11.063 1.00 89.94 81 MET A C 1
ATOM 622 O O . MET A 1 81 ? 6.866 6.736 -11.610 1.00 89.94 81 MET A O 1
ATOM 626 N N . PRO A 1 82 ? 7.364 4.530 -11.561 1.00 87.12 82 PRO A N 1
ATOM 627 C CA . PRO A 1 82 ? 8.008 4.542 -12.867 1.00 87.12 82 PRO A CA 1
ATOM 628 C C . PRO A 1 82 ? 6.979 4.846 -13.956 1.00 87.12 82 PRO A C 1
ATOM 630 O O . PRO A 1 82 ? 5.831 4.413 -13.860 1.00 87.12 82 PRO A O 1
ATOM 633 N N . ASP A 1 83 ? 7.404 5.555 -15.001 1.00 87.44 83 ASP A N 1
ATOM 634 C CA . ASP A 1 83 ? 6.595 5.788 -16.201 1.00 87.44 83 ASP A CA 1
ATOM 635 C C . ASP A 1 83 ? 6.653 4.561 -17.126 1.00 87.44 83 ASP A C 1
ATOM 637 O O . ASP A 1 83 ? 7.207 4.588 -18.225 1.00 87.44 83 ASP A O 1
ATOM 641 N N . GLU A 1 84 ? 6.162 3.427 -16.621 1.00 88.75 84 GLU A N 1
ATOM 642 C CA . GLU A 1 84 ? 6.178 2.144 -17.317 1.00 88.75 84 GLU A CA 1
ATOM 643 C C . GLU A 1 84 ? 4.755 1.591 -17.469 1.00 88.75 84 GLU A C 1
ATOM 645 O O . GLU A 1 84 ? 3.945 1.535 -16.538 1.00 88.75 84 GLU A O 1
ATOM 650 N N . ILE A 1 85 ? 4.432 1.160 -18.689 1.00 88.44 85 ILE A N 1
ATOM 651 C CA . ILE A 1 85 ? 3.130 0.572 -19.003 1.00 88.44 85 ILE A CA 1
ATOM 652 C C . ILE A 1 85 ? 2.943 -0.713 -18.196 1.00 88.44 85 ILE A C 1
ATOM 654 O O . ILE A 1 85 ? 3.717 -1.658 -18.316 1.00 88.44 85 ILE A O 1
ATOM 658 N N . GLY A 1 86 ? 1.837 -0.787 -17.457 1.00 84.44 86 GLY A N 1
ATOM 659 C CA . GLY A 1 86 ? 1.506 -1.935 -16.617 1.00 84.44 86 GLY A CA 1
ATOM 660 C C . GLY A 1 86 ? 1.940 -1.778 -15.163 1.00 84.44 86 GLY A C 1
ATOM 661 O O . GLY A 1 86 ? 1.564 -2.617 -14.343 1.00 84.44 86 GLY A O 1
ATOM 662 N N . SER A 1 87 ? 2.654 -0.706 -14.809 1.00 88.06 87 SER A N 1
ATOM 663 C CA . SER A 1 87 ? 2.882 -0.363 -13.410 1.00 88.06 87 SER A CA 1
ATOM 664 C C . SER A 1 87 ? 1.555 -0.004 -12.734 1.00 88.06 87 SER A C 1
ATOM 666 O O . SER A 1 87 ? 0.730 0.738 -13.280 1.00 88.06 87 SER A O 1
ATOM 668 N N . VAL A 1 88 ? 1.357 -0.526 -11.518 1.00 89.69 88 VAL A N 1
ATOM 669 C CA . VAL A 1 88 ? 0.156 -0.296 -10.699 1.00 89.69 88 VAL A CA 1
ATOM 670 C C . VAL A 1 88 ? 0.534 -0.039 -9.236 1.00 89.69 88 VAL A C 1
ATOM 672 O O . VAL A 1 88 ? 1.335 -0.777 -8.665 1.00 89.69 88 VAL A O 1
ATOM 675 N N . LEU A 1 89 ? -0.087 0.967 -8.617 1.00 93.25 89 LEU A N 1
ATOM 676 C CA . LEU A 1 89 ? -0.055 1.244 -7.178 1.00 93.25 89 LEU A CA 1
ATOM 677 C C . LEU A 1 89 ? -1.486 1.243 -6.630 1.00 93.25 89 LEU A C 1
ATOM 679 O O . LEU A 1 89 ? -2.405 1.692 -7.310 1.00 93.25 89 LEU A O 1
ATOM 683 N N . ALA A 1 90 ? -1.694 0.792 -5.391 1.00 92.62 90 ALA A N 1
ATOM 684 C CA . ALA A 1 90 ? -2.987 0.962 -4.735 1.00 92.62 90 ALA A CA 1
ATOM 685 C C . ALA A 1 90 ? -2.887 1.245 -3.237 1.00 92.62 90 ALA A C 1
ATOM 687 O O . ALA A 1 90 ? -2.094 0.632 -2.522 1.00 92.62 90 ALA A O 1
ATOM 688 N N . PHE A 1 91 ? -3.778 2.113 -2.760 1.00 94.25 91 PHE A N 1
ATOM 689 C CA . PHE A 1 91 ? -4.167 2.167 -1.354 1.00 94.25 91 PHE A CA 1
ATOM 690 C C . PHE A 1 91 ? -5.245 1.111 -1.105 1.00 94.25 91 PHE A C 1
ATOM 692 O O . PHE A 1 91 ? -6.220 1.052 -1.854 1.00 94.25 91 PHE A O 1
ATOM 699 N N . VAL A 1 92 ? -5.087 0.280 -0.072 1.00 91.62 92 VAL A N 1
ATOM 700 C CA . VAL A 1 92 ? -5.975 -0.864 0.181 1.00 91.62 92 VAL A CA 1
ATOM 701 C C . VAL A 1 92 ? -6.469 -0.879 1.623 1.00 91.62 92 VAL A C 1
ATOM 703 O O . VAL A 1 92 ? -5.698 -0.711 2.566 1.00 91.62 92 VAL A O 1
ATOM 706 N N . MET A 1 93 ? -7.759 -1.149 1.797 1.00 91.00 93 MET A N 1
ATOM 707 C CA . MET A 1 93 ? -8.373 -1.475 3.079 1.00 91.00 93 MET A CA 1
ATOM 708 C C . MET A 1 93 ? -8.802 -2.935 3.064 1.00 91.00 93 MET A C 1
ATOM 710 O O . MET A 1 93 ? -9.559 -3.371 2.191 1.00 91.00 93 MET A O 1
ATOM 714 N N . VAL A 1 94 ? -8.322 -3.685 4.053 1.00 88.31 94 VAL A N 1
ATOM 715 C CA . VAL A 1 94 ? -8.614 -5.110 4.212 1.00 88.31 94 VAL A CA 1
ATOM 716 C C . VAL A 1 94 ? -9.137 -5.406 5.618 1.00 88.31 94 VAL A C 1
ATOM 718 O O . VAL A 1 94 ? -8.772 -4.717 6.573 1.00 88.31 94 VAL A O 1
ATOM 721 N N . PRO A 1 95 ? -10.000 -6.420 5.788 1.00 87.31 95 PRO A N 1
ATOM 722 C CA . PRO A 1 95 ? -10.530 -6.781 7.090 1.00 87.31 95 PRO A CA 1
ATOM 723 C C . PRO A 1 95 ? -9.420 -7.351 7.968 1.00 87.31 95 PRO A C 1
ATOM 725 O O . PRO A 1 95 ? -8.567 -8.102 7.503 1.00 87.31 95 PRO A O 1
ATOM 728 N N . ARG A 1 96 ? -9.499 -7.085 9.276 1.00 84.31 96 ARG A N 1
ATOM 729 C CA . ARG A 1 96 ? -8.562 -7.611 10.285 1.00 84.31 96 ARG A CA 1
ATOM 730 C C . ARG A 1 96 ? -8.371 -9.135 10.220 1.00 84.31 96 ARG A C 1
ATOM 732 O O . ARG A 1 96 ? -7.314 -9.622 10.593 1.00 84.31 96 ARG A O 1
ATOM 739 N N . GLY A 1 97 ? -9.403 -9.876 9.809 1.00 82.25 97 GLY A N 1
ATOM 740 C CA . GLY A 1 97 ? -9.371 -11.338 9.711 1.00 82.25 97 GLY A CA 1
ATOM 741 C C . GLY A 1 97 ? -8.711 -11.887 8.443 1.00 82.25 97 GLY A C 1
ATOM 742 O O . GLY A 1 97 ? -8.646 -13.103 8.294 1.00 82.25 97 GLY A O 1
ATOM 743 N N . LEU A 1 98 ? -8.263 -11.032 7.517 1.00 83.88 98 LEU A N 1
ATOM 744 C CA . LEU A 1 98 ? -7.534 -11.483 6.335 1.00 83.88 98 LEU A CA 1
ATOM 745 C C . LEU A 1 98 ? -6.151 -12.000 6.747 1.00 83.88 98 LEU A C 1
ATOM 747 O O . LEU A 1 98 ? -5.415 -11.322 7.463 1.00 83.88 98 LEU A O 1
ATOM 751 N N . ASP A 1 99 ? -5.787 -13.186 6.264 1.00 84.88 99 ASP A N 1
ATOM 752 C CA . ASP A 1 99 ? -4.458 -13.744 6.491 1.00 84.88 99 ASP A CA 1
ATOM 753 C C . ASP A 1 99 ? -3.400 -12.903 5.762 1.00 84.88 99 ASP A C 1
ATOM 755 O O . ASP A 1 99 ? -3.266 -12.959 4.537 1.00 84.88 99 ASP A O 1
ATOM 759 N N . LEU A 1 100 ? -2.627 -12.125 6.524 1.00 80.81 100 LEU A N 1
ATOM 760 C CA . LEU A 1 100 ? -1.580 -11.265 5.975 1.00 80.81 100 LEU A CA 1
ATOM 761 C C . LEU A 1 100 ? -0.461 -12.054 5.282 1.00 80.81 100 LEU A C 1
ATOM 763 O O . LEU A 1 100 ? 0.251 -11.485 4.461 1.00 80.81 100 LEU A O 1
ATOM 767 N N . ARG A 1 101 ? -0.323 -13.368 5.514 1.00 79.56 101 ARG A N 1
ATOM 768 C CA . ARG A 1 101 ? 0.629 -14.206 4.761 1.00 79.56 101 ARG A CA 1
ATOM 769 C C . ARG A 1 101 ? 0.324 -14.220 3.263 1.00 79.56 101 ARG A C 1
ATOM 771 O O . ARG A 1 101 ? 1.237 -14.396 2.459 1.00 79.56 101 ARG A O 1
ATOM 778 N N . LEU A 1 102 ? -0.926 -13.957 2.870 1.00 78.81 102 LEU A N 1
ATOM 779 C CA . LEU A 1 102 ? -1.311 -13.792 1.467 1.00 78.81 102 LEU A CA 1
ATOM 780 C C . LEU A 1 102 ? -0.615 -12.592 0.809 1.00 78.81 102 LEU A C 1
ATOM 782 O O . LEU A 1 102 ? -0.357 -12.632 -0.388 1.00 78.81 102 LEU A O 1
ATOM 786 N N . PHE A 1 103 ? -0.239 -11.569 1.584 1.00 76.94 103 PHE A N 1
ATOM 787 C CA . PHE A 1 103 ? 0.515 -10.413 1.090 1.00 76.94 103 PHE A CA 1
ATOM 788 C C . PHE A 1 103 ? 1.984 -10.739 0.812 1.00 76.94 103 PHE A C 1
ATOM 790 O O . PHE A 1 103 ? 2.624 -10.005 0.067 1.00 76.94 103 PHE A O 1
ATOM 797 N N . GLY A 1 104 ? 2.529 -11.816 1.381 1.00 69.69 104 GLY A N 1
ATOM 798 C CA . GLY A 1 104 ? 3.884 -12.284 1.079 1.00 69.69 104 GLY A CA 1
ATOM 799 C C . GLY A 1 104 ? 3.951 -13.231 -0.121 1.00 69.69 104 GLY A C 1
ATOM 800 O O . GLY A 1 104 ? 5.037 -13.522 -0.613 1.00 69.69 104 GLY A O 1
ATOM 801 N N . ARG A 1 105 ? 2.806 -13.731 -0.604 1.00 71.44 105 ARG A N 1
ATOM 802 C CA . ARG A 1 105 ? 2.772 -14.669 -1.726 1.00 71.44 105 ARG A CA 1
ATOM 803 C C . ARG A 1 105 ? 2.860 -13.896 -3.039 1.00 71.44 105 ARG A C 1
ATOM 805 O O . ARG A 1 105 ? 2.047 -13.007 -3.296 1.00 71.44 105 ARG A O 1
ATOM 812 N N . LYS A 1 106 ? 3.827 -14.261 -3.882 1.00 66.69 106 LYS A N 1
ATOM 813 C CA . LYS A 1 106 ? 3.878 -13.794 -5.269 1.00 66.69 106 LYS A CA 1
ATOM 814 C C . LYS A 1 106 ? 2.670 -14.372 -6.003 1.00 66.69 106 LYS A C 1
ATOM 816 O O . LYS A 1 106 ? 2.457 -15.589 -5.984 1.00 66.69 106 LYS A O 1
ATOM 821 N N . GLY A 1 107 ? 1.821 -13.503 -6.542 1.00 60.34 107 GLY A N 1
ATOM 822 C CA . GLY A 1 107 ? 0.619 -13.935 -7.242 1.00 60.34 107 GLY A CA 1
ATOM 823 C C . GLY A 1 107 ? 0.963 -14.660 -8.545 1.00 60.34 107 GLY A C 1
ATOM 824 O O . GLY A 1 107 ? 1.933 -14.328 -9.217 1.00 60.34 107 GLY A O 1
ATOM 825 N N . ASN A 1 108 ? 0.121 -15.618 -8.940 1.00 53.56 108 ASN A N 1
ATOM 826 C CA . ASN A 1 108 ? 0.068 -16.099 -10.329 1.00 53.56 108 ASN A CA 1
ATOM 827 C C . ASN A 1 108 ? -0.884 -15.236 -11.183 1.00 53.56 108 ASN A C 1
ATOM 829 O O . ASN A 1 108 ? -1.213 -15.604 -12.309 1.00 53.56 108 ASN A O 1
ATOM 833 N N . SER A 1 109 ? -1.396 -14.129 -10.633 1.00 57.62 109 SER A N 1
ATOM 834 C CA . SER A 1 109 ? -2.301 -13.231 -11.343 1.00 57.62 109 SER A CA 1
ATOM 835 C C . SER A 1 109 ? -1.537 -12.376 -12.345 1.00 57.62 109 SER A C 1
ATOM 837 O O . SER A 1 109 ? -0.423 -11.932 -12.090 1.00 57.62 109 SER A O 1
ATOM 839 N N . SER A 1 110 ? -2.171 -12.094 -13.480 1.00 52.81 110 SER A N 1
ATOM 840 C CA . SER A 1 110 ? -1.664 -11.143 -14.474 1.00 52.81 110 SER A CA 1
ATOM 841 C C . SER A 1 110 ? -1.721 -9.685 -14.000 1.00 52.81 110 SER A C 1
ATOM 843 O O . SER A 1 110 ? -1.190 -8.807 -14.673 1.00 52.81 110 SER A O 1
ATOM 845 N N . SER A 1 111 ? -2.357 -9.416 -12.855 1.00 61.56 111 SER A N 1
ATOM 846 C CA . SER A 1 111 ? -2.417 -8.101 -12.220 1.00 61.56 111 SER A CA 1
ATOM 847 C C . SER A 1 111 ? -1.878 -8.155 -10.790 1.00 61.56 111 SER A C 1
ATOM 849 O O . SER A 1 111 ? -2.229 -9.057 -10.025 1.00 61.56 111 SER A O 1
ATOM 851 N N . GLY A 1 112 ? -1.081 -7.153 -10.398 1.00 60.09 112 GLY A N 1
ATOM 852 C CA . GLY A 1 112 ? -0.514 -7.049 -9.041 1.00 60.09 112 GLY A CA 1
ATOM 853 C C . GLY A 1 112 ? -1.567 -6.926 -7.925 1.00 60.09 112 GLY A C 1
ATOM 854 O O . GLY A 1 112 ? -1.281 -7.191 -6.757 1.00 60.09 112 GLY A O 1
ATOM 855 N N . LEU A 1 113 ? -2.811 -6.586 -8.290 1.00 69.12 113 LEU A N 1
ATOM 856 C CA . LEU A 1 113 ? -3.966 -6.464 -7.391 1.00 69.12 113 LEU A CA 1
ATOM 857 C C . LEU A 1 113 ? -4.997 -7.590 -7.562 1.00 69.12 113 LEU A C 1
ATOM 859 O O . LEU A 1 113 ? -5.985 -7.631 -6.833 1.00 69.12 113 LEU A O 1
ATOM 863 N N . GLY A 1 114 ? -4.797 -8.522 -8.499 1.00 67.62 114 GLY A N 1
ATOM 864 C CA . GLY A 1 114 ? -5.786 -9.557 -8.819 1.00 67.62 114 GLY A CA 1
ATOM 865 C C . GLY A 1 114 ? -6.128 -10.459 -7.633 1.00 67.62 114 GLY A C 1
ATOM 866 O O . GLY A 1 114 ? -7.266 -10.906 -7.506 1.00 67.62 114 GLY A O 1
ATOM 867 N N . PHE A 1 115 ? -5.173 -10.674 -6.722 1.00 70.31 115 PHE A N 1
ATOM 868 C CA . PHE A 1 115 ? -5.416 -11.422 -5.488 1.00 70.31 115 PHE A CA 1
ATOM 869 C C . PHE A 1 115 ? -6.402 -10.704 -4.551 1.00 70.31 115 PHE A C 1
ATOM 871 O O . PHE A 1 115 ? -7.205 -11.362 -3.895 1.00 70.31 115 PHE A O 1
ATOM 878 N N . LEU A 1 116 ? -6.386 -9.365 -4.514 1.00 72.31 116 LEU A N 1
ATOM 879 C CA . LEU A 1 116 ? -7.235 -8.565 -3.628 1.00 72.31 116 LEU A CA 1
ATOM 880 C C . LEU A 1 116 ? -8.709 -8.683 -4.012 1.00 72.31 116 LEU A C 1
ATOM 882 O O . LEU A 1 116 ? -9.565 -8.746 -3.134 1.00 72.31 116 LEU A O 1
ATOM 886 N N . LEU A 1 117 ? -9.007 -8.777 -5.310 1.00 72.19 117 LEU A N 1
ATOM 887 C CA . LEU A 1 117 ? -10.381 -8.828 -5.821 1.00 72.19 117 LEU A CA 1
ATOM 888 C C . LEU A 1 117 ? -11.167 -10.058 -5.343 1.00 72.19 117 LEU A C 1
ATOM 890 O O . LEU A 1 117 ? -12.395 -10.010 -5.319 1.00 72.19 117 LEU A O 1
ATOM 894 N N . LYS A 1 118 ? -10.475 -11.121 -4.912 1.00 78.06 118 LYS A N 1
ATOM 895 C CA . LYS A 1 118 ? -11.076 -12.340 -4.344 1.00 78.06 118 LYS A CA 1
ATOM 896 C C . LYS A 1 118 ? -11.447 -12.213 -2.863 1.00 78.06 118 LYS A C 1
ATOM 898 O O . LYS A 1 118 ? -11.979 -13.154 -2.275 1.00 78.06 118 LYS A O 1
ATOM 903 N N . HIS A 1 119 ? -11.158 -11.078 -2.237 1.00 80.25 119 HIS A N 1
ATOM 904 C CA . HIS A 1 119 ? -11.401 -10.833 -0.819 1.00 80.25 119 HIS A CA 1
ATOM 905 C C . HIS A 1 119 ? -12.344 -9.642 -0.618 1.00 80.25 119 HIS A C 1
ATOM 907 O O . HIS A 1 119 ? -12.599 -8.861 -1.530 1.00 80.25 119 HIS A O 1
ATOM 913 N N . LYS A 1 120 ? -12.877 -9.491 0.601 1.00 85.94 120 LYS A N 1
ATOM 914 C CA . LYS A 1 120 ? -13.647 -8.300 0.992 1.00 85.94 120 LYS A CA 1
ATOM 915 C C . LYS A 1 120 ? -12.678 -7.133 1.143 1.00 85.94 120 LYS A C 1
ATOM 917 O O . LYS A 1 120 ? -12.103 -6.973 2.210 1.00 85.94 120 LYS A O 1
ATOM 922 N N . VAL A 1 121 ? -12.451 -6.370 0.085 1.00 86.88 121 VAL A N 1
ATOM 923 C CA . VAL A 1 121 ? -11.487 -5.261 0.082 1.00 86.88 121 VAL A CA 1
ATOM 924 C C . VAL A 1 121 ? -12.091 -4.031 -0.567 1.00 86.88 121 VAL A C 1
ATOM 926 O O . VAL A 1 121 ? -12.961 -4.139 -1.431 1.00 86.88 121 VAL A O 1
ATOM 929 N N . VAL A 1 122 ? -11.579 -2.869 -0.186 1.00 89.50 122 VAL A N 1
ATOM 930 C CA . VAL A 1 122 ? -11.789 -1.618 -0.916 1.00 89.50 122 VAL A CA 1
ATOM 931 C C . VAL A 1 122 ? -10.418 -1.054 -1.238 1.00 89.50 122 VAL A C 1
ATOM 933 O O . VAL A 1 122 ? -9.546 -1.041 -0.368 1.00 89.50 122 VAL A O 1
ATOM 936 N N . ALA A 1 123 ? -10.209 -0.618 -2.473 1.00 91.12 123 ALA A N 1
ATOM 937 C CA . ALA A 1 123 ? -8.939 -0.050 -2.890 1.00 91.12 123 ALA A CA 1
ATOM 938 C C . ALA A 1 123 ? -9.117 1.148 -3.818 1.00 91.12 123 ALA A C 1
ATOM 940 O O . ALA A 1 123 ? -10.098 1.237 -4.555 1.00 91.12 123 ALA A O 1
ATOM 941 N N . VAL A 1 124 ? -8.133 2.041 -3.792 1.00 93.75 124 VAL A N 1
ATOM 942 C CA . VAL A 1 124 ? -7.956 3.111 -4.775 1.00 93.75 124 VAL A CA 1
ATOM 943 C C . VAL A 1 124 ? -6.690 2.793 -5.561 1.00 93.75 124 VAL A C 1
ATOM 945 O O . VAL A 1 124 ? -5.607 2.745 -4.981 1.00 93.75 124 VAL A O 1
ATOM 948 N N . GLU A 1 125 ? -6.845 2.521 -6.853 1.00 92.44 125 GLU A N 1
ATOM 949 C CA . GLU A 1 125 ? -5.787 2.132 -7.788 1.00 92.44 125 GLU A CA 1
ATOM 950 C C . GLU A 1 125 ? -5.308 3.340 -8.598 1.00 92.44 125 GLU A C 1
ATOM 952 O O . GLU A 1 125 ? -6.126 4.104 -9.106 1.00 92.44 125 GLU A O 1
ATOM 957 N N . PHE A 1 126 ? -3.995 3.438 -8.786 1.00 93.50 126 PHE A N 1
ATOM 958 C CA . PHE A 1 126 ? -3.310 4.304 -9.740 1.00 93.50 126 PHE A CA 1
ATOM 959 C C . PHE A 1 126 ? -2.581 3.401 -10.738 1.00 93.50 126 PHE A C 1
ATOM 961 O O . PHE A 1 126 ? -1.764 2.568 -10.338 1.00 93.50 126 PHE A O 1
ATOM 968 N N . GLY A 1 127 ? -2.889 3.527 -12.027 1.00 91.62 127 GLY A N 1
ATOM 969 C CA . GLY A 1 127 ? -2.344 2.638 -13.052 1.00 91.62 127 GLY A CA 1
ATOM 970 C C . GLY A 1 127 ? -1.914 3.373 -14.310 1.00 91.62 127 GLY A C 1
ATOM 971 O O . GLY A 1 127 ? -2.586 4.309 -14.750 1.00 91.62 127 GLY A O 1
ATOM 972 N N . ILE A 1 128 ? -0.825 2.897 -14.910 1.00 90.94 128 ILE A N 1
ATOM 973 C CA . ILE A 1 128 ? -0.308 3.369 -16.198 1.00 90.94 128 ILE A CA 1
ATOM 974 C C . ILE A 1 128 ? -0.629 2.319 -17.256 1.00 90.94 128 ILE A C 1
ATOM 976 O O . ILE A 1 128 ? -0.323 1.133 -17.107 1.00 90.94 128 ILE A O 1
ATOM 980 N N . SER A 1 129 ? -1.279 2.738 -18.340 1.00 88.31 129 SER A N 1
ATOM 981 C CA . SER A 1 129 ? -1.702 1.834 -19.407 1.00 88.31 129 SER A CA 1
ATOM 982 C C . SER A 1 129 ? -1.495 2.448 -20.785 1.00 88.31 129 SER A C 1
ATOM 984 O O . SER A 1 129 ? -1.429 3.664 -20.935 1.00 88.31 129 SER A O 1
ATOM 986 N N . LYS A 1 130 ? -1.513 1.606 -21.827 1.00 90.19 130 LYS A N 1
ATOM 987 C CA . LYS A 1 130 ? -1.495 2.062 -23.231 1.00 90.19 130 LYS A CA 1
ATOM 988 C C . LYS A 1 130 ? -2.648 3.008 -23.589 1.00 90.19 130 LYS A C 1
ATOM 990 O O . LYS A 1 130 ? -2.559 3.713 -24.583 1.00 90.19 130 LYS A O 1
ATOM 995 N N . ARG A 1 131 ? -3.744 2.987 -22.821 1.00 90.38 131 ARG A N 1
ATOM 996 C CA . ARG A 1 131 ? -4.927 3.839 -23.030 1.00 90.38 131 ARG A CA 1
ATOM 997 C C . ARG A 1 131 ? -4.868 5.142 -22.224 1.00 90.38 131 ARG A C 1
ATOM 999 O O . ARG A 1 131 ? -5.845 5.881 -22.214 1.00 90.38 131 ARG A O 1
ATOM 1006 N N . GLY A 1 132 ? -3.755 5.393 -21.539 1.00 89.81 132 GLY A N 1
ATOM 1007 C CA . GLY A 1 132 ? -3.575 6.508 -20.621 1.00 89.81 132 GLY A CA 1
ATOM 1008 C C . GLY A 1 132 ? -3.539 6.073 -19.158 1.00 89.81 132 GLY A C 1
ATOM 1009 O O . GLY A 1 132 ? -3.810 4.915 -18.806 1.00 89.81 132 GLY A O 1
ATOM 1010 N N . ASN A 1 133 ? -3.184 7.038 -18.315 1.00 92.56 133 ASN A N 1
ATOM 1011 C CA . ASN A 1 133 ? -3.119 6.887 -16.868 1.00 92.56 133 ASN A CA 1
ATOM 1012 C C . ASN A 1 133 ? -4.528 6.937 -16.280 1.00 92.56 133 ASN A C 1
ATOM 1014 O O . ASN A 1 133 ? -5.384 7.683 -16.760 1.00 92.56 133 ASN A O 1
ATOM 1018 N N . ARG A 1 134 ? -4.778 6.143 -15.240 1.00 91.44 134 ARG A N 1
ATOM 1019 C CA . ARG A 1 134 ? -6.098 6.047 -14.614 1.00 91.44 134 ARG A CA 1
ATOM 1020 C C . ARG A 1 134 ? -6.017 6.021 -13.099 1.00 91.44 134 ARG A C 1
ATOM 1022 O O . ARG A 1 134 ? -5.079 5.464 -12.530 1.00 91.44 134 ARG A O 1
ATOM 1029 N N . VAL A 1 135 ? -7.072 6.543 -12.482 1.00 93.81 135 VAL A N 1
ATOM 1030 C CA . VAL A 1 135 ? -7.390 6.326 -11.071 1.00 93.81 135 VAL A CA 1
ATOM 1031 C C . VAL A 1 135 ? -8.725 5.599 -10.996 1.00 93.81 135 VAL A C 1
ATOM 1033 O O . VAL A 1 135 ? -9.666 5.967 -11.700 1.00 93.81 135 VAL A O 1
ATOM 1036 N N . GLY A 1 136 ? -8.807 4.546 -10.188 1.00 91.50 136 GLY A N 1
ATOM 1037 C CA . GLY A 1 136 ? -10.006 3.716 -10.084 1.00 91.50 136 GLY A CA 1
ATOM 1038 C C . GLY A 1 136 ? -10.305 3.283 -8.658 1.00 91.50 136 GLY A C 1
ATOM 1039 O O . GLY A 1 136 ? -9.399 3.117 -7.848 1.00 91.50 136 GLY A O 1
ATOM 1040 N N . ILE A 1 137 ? -11.585 3.068 -8.361 1.00 91.25 137 ILE A N 1
ATOM 1041 C CA . ILE A 1 137 ? -12.027 2.461 -7.102 1.00 91.25 137 ILE A CA 1
ATOM 1042 C C . ILE A 1 137 ? -12.331 0.990 -7.366 1.00 91.25 137 ILE A C 1
ATOM 1044 O O . ILE A 1 137 ? -13.109 0.655 -8.260 1.00 91.25 137 ILE A O 1
ATOM 1048 N N . LEU A 1 138 ? -11.730 0.112 -6.570 1.00 87.50 138 LEU A N 1
ATOM 1049 C CA . LEU A 1 138 ? -11.961 -1.324 -6.613 1.00 87.50 138 LEU A CA 1
ATOM 1050 C C . LEU A 1 138 ? -12.704 -1.762 -5.357 1.00 87.50 138 LEU A C 1
ATOM 1052 O O . LEU A 1 138 ? -12.304 -1.441 -4.239 1.00 87.50 138 LEU A O 1
ATOM 1056 N N . VAL A 1 139 ? -13.752 -2.556 -5.551 1.00 87.94 139 VAL A N 1
ATOM 1057 C CA . VAL A 1 139 ? -14.482 -3.225 -4.472 1.00 87.94 139 VAL A CA 1
ATOM 1058 C C . VAL A 1 139 ? -14.401 -4.722 -4.730 1.00 87.94 139 VAL A C 1
ATOM 1060 O O . VAL A 1 139 ? -14.941 -5.220 -5.720 1.00 87.94 139 VAL A O 1
ATOM 1063 N N . GLY A 1 140 ? -13.672 -5.431 -3.872 1.00 82.62 140 GLY A N 1
ATOM 1064 C CA . GLY A 1 140 ? -13.478 -6.870 -4.001 1.00 82.62 140 GLY A CA 1
ATOM 1065 C C . GLY A 1 140 ? -14.762 -7.647 -3.738 1.00 82.62 140 GLY A C 1
ATOM 1066 O O . GLY A 1 140 ? -15.600 -7.254 -2.921 1.00 82.62 140 GLY A O 1
ATOM 1067 N N . ARG A 1 141 ? -14.913 -8.767 -4.445 1.00 77.25 141 ARG A N 1
ATOM 1068 C CA . ARG A 1 141 ? -16.086 -9.640 -4.384 1.00 77.25 141 ARG A CA 1
ATOM 1069 C C . ARG A 1 141 ? -15.606 -11.059 -4.086 1.00 77.25 141 ARG A C 1
ATOM 1071 O O . ARG A 1 141 ? -15.168 -11.745 -5.007 1.00 77.25 141 ARG A O 1
ATOM 1078 N N . PRO A 1 142 ? -15.636 -11.512 -2.821 1.00 67.75 142 PRO A N 1
ATOM 1079 C CA . PRO A 1 142 ? -15.272 -12.889 -2.518 1.00 67.75 142 PRO A CA 1
ATOM 1080 C C . PRO A 1 142 ? -16.270 -13.849 -3.170 1.00 67.75 142 PRO A C 1
ATOM 1082 O O . PRO A 1 142 ? -17.462 -13.559 -3.220 1.00 67.75 142 PRO A O 1
ATOM 1085 N N . GLU A 1 143 ? -15.800 -15.007 -3.633 1.00 63.47 143 GLU A N 1
ATOM 1086 C CA . GLU A 1 143 ? -16.649 -16.025 -4.280 1.00 63.47 143 GLU A CA 1
ATOM 1087 C C . GLU A 1 143 ? -17.801 -16.500 -3.372 1.00 63.47 143 GLU A C 1
ATOM 1089 O O . GLU A 1 143 ? -18.868 -16.851 -3.863 1.00 63.47 143 GLU A O 1
ATOM 1094 N N . SER A 1 144 ? -17.643 -16.411 -2.046 1.00 56.72 144 SER A N 1
ATOM 1095 C CA . SER A 1 144 ? -18.698 -16.691 -1.062 1.00 56.72 144 SER A CA 1
ATOM 1096 C C . SER A 1 144 ? -19.784 -15.612 -0.943 1.00 56.72 144 SER A C 1
ATOM 1098 O O . SER A 1 144 ? -20.712 -15.783 -0.163 1.00 56.72 144 SER A O 1
ATOM 1100 N N . ALA A 1 145 ? -19.690 -14.502 -1.684 1.00 54.94 145 ALA A N 1
ATOM 1101 C CA . ALA A 1 145 ? -20.723 -13.463 -1.752 1.00 54.94 145 ALA A CA 1
ATOM 1102 C C . ALA A 1 145 ? -21.740 -13.693 -2.888 1.00 54.94 145 ALA A C 1
ATOM 1104 O O . ALA A 1 145 ? -22.370 -12.739 -3.348 1.00 54.94 145 ALA A O 1
ATOM 1105 N N . GLN A 1 146 ? -21.903 -14.930 -3.375 1.00 43.59 146 GLN A N 1
ATOM 1106 C CA . GLN A 1 146 ? -23.028 -15.243 -4.254 1.00 43.59 146 GLN A CA 1
ATOM 1107 C C . GLN A 1 146 ? -24.358 -15.083 -3.499 1.00 43.59 146 GLN A C 1
ATOM 1109 O O . GLN A 1 146 ? -24.643 -15.854 -2.594 1.00 43.59 146 GLN A O 1
ATOM 1114 N N . ARG A 1 147 ? -25.113 -14.061 -3.931 1.00 44.62 147 ARG A N 1
ATOM 1115 C CA . ARG A 1 147 ? -26.567 -13.829 -3.829 1.00 44.62 147 ARG A CA 1
ATOM 1116 C C . ARG A 1 147 ? -27.239 -14.215 -2.501 1.00 44.62 147 ARG A C 1
ATOM 1118 O O . ARG A 1 147 ? -27.620 -15.365 -2.313 1.00 44.62 147 ARG A O 1
ATOM 1125 N N . GLU A 1 148 ? -27.493 -13.202 -1.674 1.00 35.41 148 GLU A N 1
ATOM 1126 C CA . GLU A 1 148 ? -28.834 -13.039 -1.085 1.00 35.41 148 GLU A CA 1
ATOM 1127 C C . GLU A 1 148 ? -29.699 -12.231 -2.059 1.00 35.41 148 GLU A C 1
ATOM 1129 O O . GLU A 1 148 ? -29.128 -11.333 -2.731 1.00 35.41 148 GLU A O 1
#

Radius of gyration: 16.83 Å; chains: 1; bounding box: 48×29×55 Å

Organism: Arabidopsis arenosa (NCBI:txid38785)

pLDDT: mean 79.97, std 13.84, range [32.28, 94.56]

Foldseek 3Di:
DDPPPVDDDDDQQFQQDDPVNVVFKDKAFPWDRPPSIRDIDQFDPDPLGGMDMDGLDDDQQADDPVRPRDDDDDDDDDDDWDLDAQDKDKDKDADNPDDCVLRNDRDPDPHSCPVVLQHQMWMWMWHQHPVGTDTDIHGHDHPVPPDD